Protein AF-S0KFC6-F1 (afdb_monomer_lite)

Sequence (60 aa):
MIGKVLTAKGMSMSVADVISAMVASMPNDPYAVQKACGSLGGAKTHSFIDISNGVVTRIR

Organism: NCBI:txid1121865

Secondary structure (DSSP, 8-state):
-HHHHS-STT-EEEHHHHHHHHHHT-TT-TTHHHHHHHHHHHHHHTTSEEEETTEEEE--

Radius of gyration: 10.56 Å; chains: 1; bounding box: 26×19×27 Å

pLDDT: mean 88.9, std 5.37, range [68.0, 93.62]

Foldseek 3Di:
DQCVQCVDAFDKDFLVVQLVVQLVVVVPDPCSSVVSVVVLVVCVVVVQWDADPRMIGGHD

Structure (mmCIF, N/CA/C/O backbone):
data_AF-S0KFC6-F1
#
_entry.id   AF-S0KFC6-F1
#
loop_
_atom_site.group_PDB
_atom_site.id
_atom_site.type_symbol
_atom_site.label_atom_id
_atom_site.label_alt_id
_atom_site.label_comp_id
_atom_site.label_asym_id
_atom_site.label_entity_id
_atom_site.label_seq_id
_atom_site.pdbx_PDB_ins_code
_atom_site.Cartn_x
_atom_site.Cartn_y
_atom_site.Cartn_z
_atom_site.occupancy
_atom_site.B_iso_or_equiv
_atom_site.auth_seq_id
_atom_site.auth_comp_id
_atom_site.auth_asym_id
_atom_site.auth_atom_id
_atom_site.pdbx_PDB_model_num
ATOM 1 N N . MET A 1 1 ? -0.279 6.878 -5.952 1.00 68.00 1 MET A N 1
ATOM 2 C CA . MET A 1 1 ? -0.540 7.441 -4.600 1.00 68.00 1 MET A CA 1
ATOM 3 C C . MET A 1 1 ? -1.566 6.577 -3.890 1.00 68.00 1 MET A C 1
ATOM 5 O O . MET A 1 1 ? -2.472 6.097 -4.561 1.00 68.00 1 MET A O 1
ATOM 9 N N . ILE A 1 2 ? -1.440 6.400 -2.570 1.00 74.00 2 ILE A N 1
ATOM 10 C CA . ILE A 1 2 ? -2.223 5.419 -1.798 1.00 74.00 2 ILE A CA 1
ATOM 11 C C . ILE A 1 2 ? -3.745 5.571 -1.981 1.00 74.00 2 ILE A C 1
ATOM 13 O O . ILE A 1 2 ? -4.437 4.573 -2.108 1.00 74.00 2 ILE A O 1
ATOM 17 N N . GLY A 1 3 ? -4.258 6.803 -2.113 1.00 71.56 3 GLY A N 1
ATOM 18 C CA . GLY A 1 3 ? -5.690 7.062 -2.320 1.00 71.56 3 GLY A CA 1
ATOM 19 C C . GLY A 1 3 ? -6.239 6.619 -3.683 1.00 71.56 3 GLY A C 1
ATOM 20 O O . GLY A 1 3 ? -7.444 6.447 -3.819 1.00 71.56 3 GLY A O 1
ATOM 21 N N . LYS A 1 4 ? -5.372 6.402 -4.685 1.00 77.38 4 LYS A N 1
ATOM 22 C CA . LYS A 1 4 ? -5.758 5.770 -5.961 1.00 77.38 4 LYS A CA 1
ATOM 23 C C . LYS A 1 4 ? -5.800 4.240 -5.872 1.00 77.38 4 LYS A C 1
ATOM 25 O O . LYS A 1 4 ? -6.447 3.624 -6.704 1.00 77.38 4 LYS A O 1
ATOM 30 N N . VAL A 1 5 ? -5.095 3.646 -4.904 1.00 81.75 5 VAL A N 1
ATOM 31 C CA . VAL A 1 5 ? -5.023 2.186 -4.711 1.00 81.75 5 VAL A CA 1
ATOM 32 C C . VAL A 1 5 ? -6.082 1.722 -3.716 1.00 81.75 5 VAL A C 1
ATOM 34 O O . VAL A 1 5 ? -6.827 0.792 -3.990 1.00 81.75 5 VAL A O 1
ATOM 37 N N . LEU A 1 6 ? -6.206 2.420 -2.590 1.00 84.50 6 LEU A N 1
ATOM 38 C CA . LEU A 1 6 ? -7.268 2.220 -1.617 1.00 84.50 6 LEU A CA 1
ATOM 39 C C . LEU A 1 6 ? -8.323 3.295 -1.852 1.00 84.50 6 LEU A C 1
ATOM 41 O O . LEU A 1 6 ? -8.204 4.403 -1.333 1.00 84.50 6 LEU A O 1
ATOM 45 N N . THR A 1 7 ? -9.332 3.006 -2.667 1.00 81.56 7 THR A N 1
ATOM 46 C CA . THR A 1 7 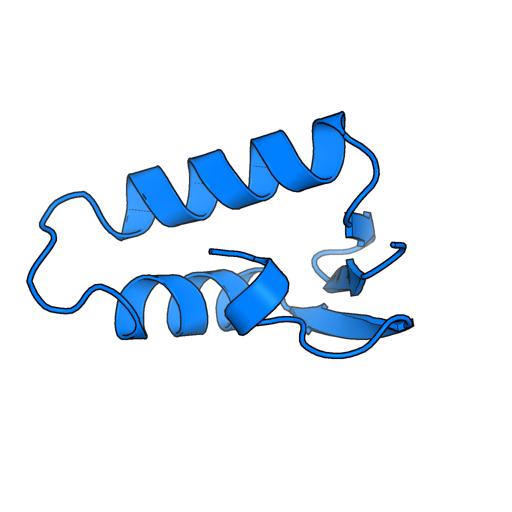? -10.336 3.995 -3.106 1.00 81.56 7 THR A CA 1
ATOM 47 C C . THR A 1 7 ? -11.460 4.211 -2.096 1.00 81.56 7 THR A C 1
ATOM 49 O O . THR A 1 7 ? -11.994 5.318 -2.017 1.00 81.56 7 THR A O 1
ATOM 52 N N . ALA A 1 8 ? -11.765 3.206 -1.273 1.00 81.12 8 ALA A N 1
ATOM 53 C CA . ALA A 1 8 ? -12.803 3.265 -0.248 1.00 81.12 8 ALA A CA 1
ATOM 54 C C . ALA A 1 8 ? -12.228 3.127 1.169 1.00 81.12 8 ALA A C 1
ATOM 56 O O . ALA A 1 8 ? -11.258 2.401 1.400 1.00 81.12 8 ALA A O 1
ATOM 57 N N . LYS A 1 9 ? -12.849 3.810 2.136 1.00 83.50 9 LYS A N 1
ATOM 58 C CA . LYS A 1 9 ? -12.551 3.627 3.562 1.00 83.50 9 LYS A CA 1
ATOM 59 C C . LYS A 1 9 ? -12.918 2.201 3.993 1.00 83.50 9 LYS A C 1
ATOM 61 O O . LYS A 1 9 ? -13.945 1.680 3.572 1.00 83.50 9 LYS A O 1
ATOM 66 N N . GLY A 1 10 ? -12.073 1.577 4.811 1.00 82.56 10 GLY A N 1
ATOM 67 C CA . GLY A 1 10 ? -12.206 0.177 5.230 1.00 82.56 10 GLY A CA 1
ATOM 68 C C . GLY A 1 10 ? -11.671 -0.841 4.218 1.00 82.56 10 GLY A C 1
ATOM 69 O O . GLY A 1 10 ? -11.548 -2.016 4.554 1.00 82.56 10 GLY A O 1
ATOM 70 N N . MET A 1 11 ? -11.298 -0.408 3.006 1.00 88.56 11 MET A N 1
ATOM 71 C CA . MET A 1 11 ? -10.654 -1.288 2.035 1.00 88.56 11 MET A CA 1
ATOM 72 C C . MET A 1 11 ? -9.323 -1.777 2.595 1.00 88.56 11 MET A C 1
ATOM 74 O O . MET A 1 11 ? -8.510 -0.982 3.077 1.00 88.56 11 MET A O 1
ATOM 78 N N . SER A 1 12 ? -9.137 -3.087 2.525 1.00 90.19 12 SER A N 1
ATOM 79 C CA . SER A 1 12 ? -7.963 -3.784 3.023 1.00 90.19 12 SER A CA 1
ATOM 80 C C . SER A 1 12 ? -7.312 -4.560 1.887 1.00 90.19 12 SER A C 1
ATOM 82 O O . SER A 1 12 ? -7.990 -5.155 1.052 1.00 90.19 12 SER A O 1
ATOM 84 N N . MET A 1 13 ? -5.989 -4.504 1.824 1.00 90.25 13 MET A N 1
ATOM 85 C CA . MET A 1 13 ? -5.199 -5.126 0.767 1.00 90.25 13 MET A CA 1
ATOM 86 C C . MET A 1 13 ? -3.825 -5.493 1.323 1.00 90.25 13 MET A C 1
ATOM 88 O O . MET A 1 13 ? -3.325 -4.813 2.220 1.00 90.25 13 MET A O 1
ATOM 92 N N . SER A 1 14 ? -3.202 -6.562 0.829 1.00 93.00 14 SER A N 1
ATOM 93 C CA . SER A 1 14 ? -1.863 -6.922 1.297 1.00 93.00 14 SER A CA 1
ATOM 94 C C . SER A 1 14 ? -0.856 -5.817 0.957 1.00 93.00 14 SER A C 1
ATOM 96 O O . SER A 1 14 ? -0.993 -5.111 -0.044 1.00 93.00 14 SER A O 1
ATOM 98 N N . VAL A 1 15 ? 0.185 -5.658 1.776 1.00 90.44 15 VAL A N 1
ATOM 99 C CA . VAL A 1 15 ? 1.268 -4.699 1.499 1.00 90.44 15 VAL A CA 1
ATOM 100 C C . VAL A 1 15 ? 1.889 -4.957 0.118 1.00 90.44 15 VAL A C 1
ATOM 102 O O . VAL A 1 15 ? 2.188 -4.005 -0.600 1.00 90.44 15 VAL A O 1
ATOM 105 N N . ALA A 1 16 ? 2.034 -6.227 -0.277 1.00 91.00 16 ALA A N 1
ATOM 106 C CA . ALA A 1 16 ? 2.592 -6.616 -1.570 1.00 91.00 16 ALA A CA 1
ATOM 107 C C . ALA A 1 16 ? 1.708 -6.173 -2.747 1.00 91.00 16 ALA A C 1
ATOM 109 O O . ALA A 1 16 ? 2.218 -5.610 -3.720 1.00 91.00 16 ALA A O 1
ATOM 110 N N . ASP A 1 17 ? 0.393 -6.357 -2.638 1.00 91.75 17 ASP A N 1
ATOM 111 C CA . ASP A 1 17 ? -0.562 -5.944 -3.670 1.00 91.75 17 ASP A CA 1
ATOM 112 C C . ASP A 1 17 ? -0.657 -4.421 -3.756 1.00 91.75 17 ASP A C 1
ATOM 114 O O . ASP A 1 17 ? -0.666 -3.864 -4.853 1.00 91.75 17 ASP A O 1
ATOM 118 N N . VAL A 1 18 ? -0.642 -3.724 -2.611 1.00 91.44 18 VAL A N 1
ATOM 119 C CA . VAL A 1 18 ? -0.627 -2.256 -2.586 1.00 91.44 18 VAL A CA 1
ATOM 120 C C . VAL A 1 18 ? 0.624 -1.734 -3.283 1.00 91.44 18 VAL A C 1
ATOM 122 O O . VAL A 1 18 ? 0.515 -0.879 -4.159 1.00 91.44 18 VAL A O 1
ATOM 125 N N . ILE A 1 19 ? 1.806 -2.253 -2.943 1.00 90.88 19 ILE A N 1
ATOM 126 C CA . ILE A 1 19 ? 3.060 -1.844 -3.590 1.00 90.88 19 ILE A CA 1
ATOM 127 C C . ILE A 1 19 ? 3.006 -2.144 -5.091 1.00 90.88 19 ILE A C 1
ATOM 129 O O . ILE A 1 19 ? 3.327 -1.264 -5.888 1.00 90.88 19 ILE A O 1
ATOM 133 N N . SER A 1 20 ? 2.535 -3.327 -5.486 1.00 91.81 20 SER A N 1
ATOM 134 C CA . SER A 1 20 ? 2.415 -3.713 -6.897 1.00 91.81 20 SER A CA 1
ATOM 135 C C . SER A 1 20 ? 1.470 -2.787 -7.667 1.00 91.81 20 SER A C 1
ATOM 137 O O . SER A 1 20 ? 1.833 -2.286 -8.730 1.00 91.81 20 SER A O 1
ATOM 139 N N . ALA A 1 21 ? 0.303 -2.461 -7.106 1.00 90.50 21 ALA A N 1
ATOM 140 C CA . ALA A 1 21 ? -0.649 -1.522 -7.699 1.00 90.50 21 ALA A CA 1
ATOM 141 C C . ALA A 1 21 ? -0.086 -0.091 -7.780 1.00 90.50 21 ALA A C 1
ATOM 143 O O . AL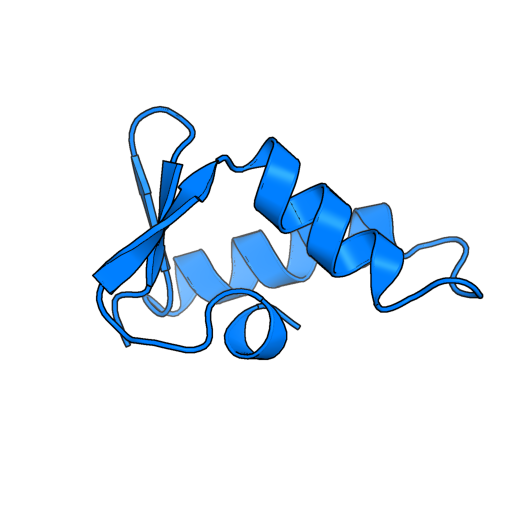A A 1 21 ? -0.321 0.632 -8.752 1.00 90.50 21 ALA A O 1
ATOM 144 N N . MET A 1 22 ? 0.695 0.332 -6.781 1.00 90.38 22 MET A N 1
ATOM 145 C CA . MET A 1 22 ? 1.362 1.634 -6.800 1.00 90.38 22 MET A CA 1
ATOM 146 C C . MET A 1 22 ? 2.446 1.706 -7.874 1.00 90.38 22 MET A C 1
ATOM 148 O O . MET A 1 22 ? 2.499 2.704 -8.594 1.00 90.38 22 MET A O 1
ATOM 152 N N . VAL A 1 23 ? 3.263 0.663 -8.014 1.00 91.50 23 VAL A N 1
ATOM 153 C CA . VAL A 1 23 ? 4.308 0.576 -9.043 1.00 91.50 23 VAL A CA 1
ATOM 154 C C . VAL A 1 23 ? 3.691 0.514 -10.438 1.00 91.50 23 VAL A C 1
ATOM 156 O O . VAL A 1 23 ? 4.103 1.267 -11.315 1.00 91.50 23 VAL A O 1
ATOM 159 N N . ALA A 1 24 ? 2.634 -0.281 -10.623 1.00 90.81 24 ALA A N 1
ATOM 160 C CA . ALA A 1 24 ? 1.893 -0.354 -11.882 1.00 90.81 24 ALA A CA 1
ATOM 161 C C . ALA A 1 24 ? 1.293 1.003 -12.296 1.00 90.81 24 ALA A C 1
ATOM 163 O O . ALA A 1 24 ? 1.169 1.291 -13.484 1.00 90.81 24 ALA A O 1
ATOM 164 N N . SER A 1 25 ? 0.970 1.874 -11.331 1.00 88.31 25 SER A N 1
ATOM 165 C CA . SER A 1 25 ? 0.507 3.242 -11.608 1.00 88.31 25 SER A CA 1
ATOM 166 C C . SER A 1 25 ? 1.618 4.215 -12.044 1.00 88.31 25 SER A C 1
ATOM 168 O O . SER A 1 25 ? 1.317 5.359 -12.389 1.00 88.31 25 SER A O 1
ATOM 170 N N . MET A 1 26 ? 2.887 3.788 -12.017 1.00 88.06 26 MET A N 1
ATOM 171 C CA . MET A 1 26 ? 4.080 4.582 -12.343 1.00 88.06 26 MET A CA 1
ATOM 172 C C . MET A 1 26 ? 5.018 3.826 -13.312 1.00 88.06 26 MET A C 1
ATOM 174 O O . MET A 1 26 ? 6.190 3.624 -12.997 1.00 88.06 26 MET A O 1
ATOM 178 N N . PRO A 1 27 ? 4.545 3.413 -14.503 1.00 87.25 27 PRO A N 1
ATOM 179 C CA . PRO A 1 27 ? 5.283 2.494 -15.378 1.00 87.25 27 PRO A CA 1
ATOM 180 C C . PRO A 1 27 ? 6.614 3.047 -15.911 1.00 87.25 27 PRO A C 1
ATOM 182 O O . PRO A 1 27 ? 7.506 2.277 -16.243 1.00 87.25 27 PRO A O 1
ATOM 185 N N . ASN A 1 28 ? 6.765 4.373 -15.972 1.00 92.31 28 ASN A N 1
ATOM 186 C CA . ASN A 1 28 ? 7.957 5.039 -16.510 1.00 92.31 28 ASN A CA 1
ATOM 187 C C . ASN A 1 28 ? 8.880 5.602 -15.416 1.00 92.31 28 ASN A C 1
ATOM 189 O O . ASN A 1 28 ? 9.795 6.366 -15.719 1.00 92.31 28 ASN A O 1
ATOM 193 N N . ASP A 1 29 ? 8.615 5.294 -14.144 1.00 90.06 29 ASP A N 1
ATOM 194 C CA . ASP A 1 29 ? 9.381 5.830 -13.022 1.00 90.06 29 ASP A CA 1
ATOM 195 C C . ASP A 1 29 ? 10.380 4.781 -12.502 1.00 90.06 29 ASP A C 1
ATOM 197 O O . ASP A 1 29 ? 9.964 3.802 -11.874 1.00 90.06 29 ASP A O 1
ATOM 201 N N . PRO A 1 30 ? 11.699 4.968 -12.698 1.00 92.25 30 PRO A N 1
ATOM 202 C CA . PRO A 1 30 ? 12.703 4.024 -12.201 1.00 92.25 30 PRO A CA 1
ATOM 203 C C . PRO A 1 30 ? 12.731 3.942 -10.665 1.00 92.25 30 PRO A C 1
ATOM 205 O O . PRO A 1 30 ? 13.245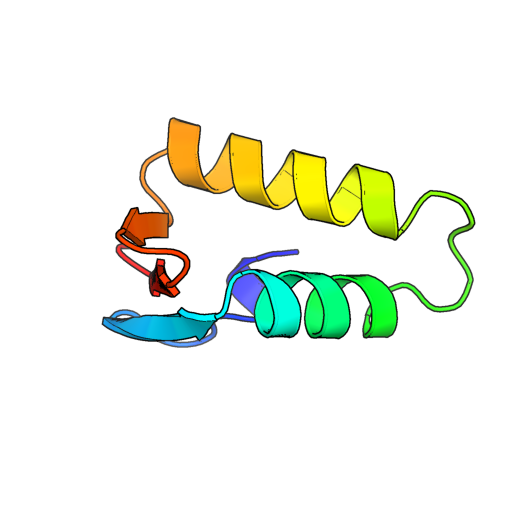 2.974 -10.108 1.00 92.25 30 PRO A O 1
ATOM 208 N N . TYR A 1 31 ? 12.141 4.919 -9.969 1.00 93.19 31 TYR A N 1
ATOM 209 C CA . TYR A 1 31 ? 12.024 4.962 -8.512 1.00 93.19 31 TYR A CA 1
ATOM 210 C C . TYR A 1 31 ? 10.607 4.626 -8.020 1.00 93.19 31 TYR A C 1
ATOM 212 O O . TYR A 1 31 ? 10.281 4.901 -6.861 1.00 93.19 31 TYR A O 1
ATOM 220 N N . ALA A 1 32 ? 9.757 4.018 -8.861 1.00 91.50 32 ALA A N 1
ATOM 221 C CA . ALA A 1 32 ? 8.370 3.678 -8.530 1.00 91.50 32 ALA A CA 1
ATOM 222 C C . ALA A 1 32 ? 8.244 2.894 -7.213 1.00 91.50 32 ALA A C 1
ATOM 224 O O . ALA A 1 32 ? 7.399 3.217 -6.379 1.00 91.50 32 ALA A O 1
ATOM 225 N N . VAL A 1 33 ? 9.124 1.912 -6.987 1.00 91.19 33 VAL A N 1
ATOM 226 C CA . VAL A 1 33 ? 9.143 1.101 -5.755 1.00 91.19 33 VAL A CA 1
ATOM 227 C C . VAL A 1 33 ? 9.457 1.967 -4.534 1.00 91.19 33 VAL A C 1
ATOM 229 O O . VAL A 1 33 ? 8.745 1.927 -3.533 1.00 91.19 33 VAL A O 1
ATOM 232 N N . GLN A 1 34 ? 10.487 2.808 -4.625 1.00 92.62 34 GLN A N 1
ATOM 233 C CA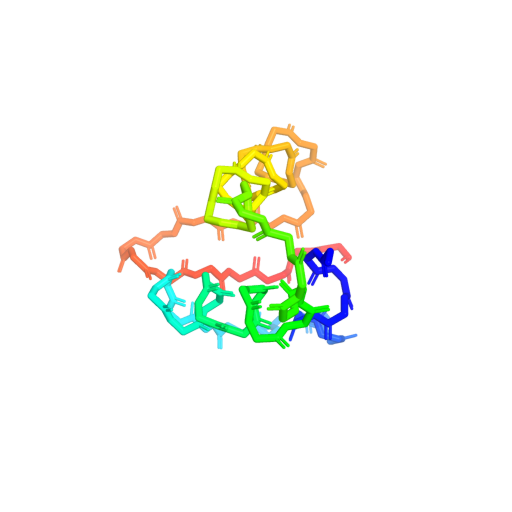 . GLN A 1 34 ? 10.896 3.70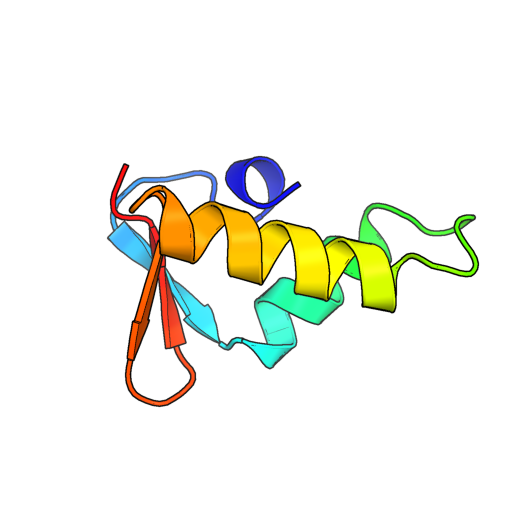0 -3.539 1.00 92.62 34 GLN A CA 1
ATOM 234 C C . GLN A 1 34 ? 9.799 4.716 -3.200 1.00 92.62 34 GLN A C 1
ATOM 236 O O . GLN A 1 34 ? 9.496 4.940 -2.027 1.00 92.62 34 GLN A O 1
ATOM 241 N N . LYS A 1 35 ? 9.145 5.282 -4.219 1.00 91.12 35 LYS A N 1
ATOM 242 C CA . LYS A 1 35 ? 8.012 6.201 -4.053 1.00 91.12 35 LYS A CA 1
ATOM 243 C C . LYS A 1 35 ? 6.768 5.504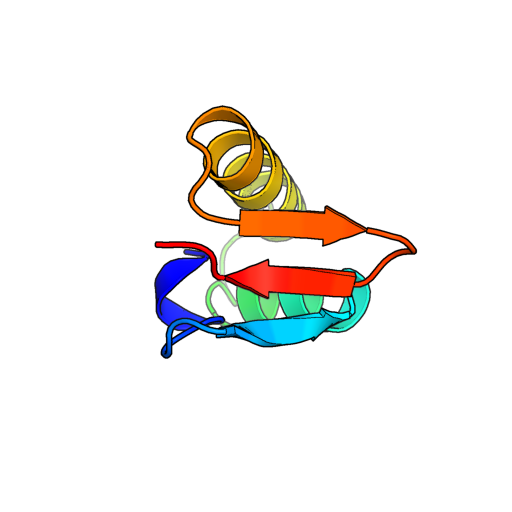 -3.506 1.00 91.12 35 LYS A C 1
ATOM 245 O O . LYS A 1 35 ? 6.046 6.112 -2.713 1.00 91.12 35 LYS A O 1
ATOM 250 N N . ALA A 1 36 ? 6.522 4.249 -3.888 1.00 91.19 36 ALA A N 1
ATOM 251 C CA . ALA A 1 36 ? 5.448 3.434 -3.330 1.00 91.19 36 ALA A CA 1
ATOM 252 C C . ALA A 1 36 ? 5.662 3.215 -1.828 1.00 91.19 36 ALA A C 1
ATOM 254 O O . ALA A 1 36 ? 4.794 3.581 -1.034 1.00 91.19 36 ALA A O 1
ATOM 255 N N . CYS A 1 37 ? 6.850 2.749 -1.433 1.00 91.12 37 CYS A N 1
ATOM 256 C CA . CYS A 1 37 ? 7.228 2.582 -0.030 1.00 91.12 37 CYS A CA 1
ATOM 257 C C . CYS A 1 37 ? 7.155 3.904 0.752 1.00 91.12 37 CYS A C 1
ATOM 259 O O . CYS A 1 37 ? 6.593 3.942 1.845 1.00 91.12 37 CYS A O 1
ATOM 261 N N . GLY A 1 38 ? 7.653 5.004 0.177 1.00 92.00 38 GLY A N 1
ATOM 262 C CA . GLY A 1 38 ? 7.595 6.332 0.793 1.00 92.00 38 GLY A CA 1
ATOM 263 C C . GLY A 1 38 ? 6.164 6.837 1.002 1.00 92.00 38 GLY A C 1
ATOM 264 O O . GLY A 1 38 ? 5.830 7.314 2.085 1.00 92.00 38 GLY A O 1
ATOM 265 N N . SER A 1 39 ? 5.284 6.676 0.007 1.00 90.56 39 SER A N 1
ATOM 266 C CA . SER A 1 39 ? 3.856 6.998 0.157 1.00 90.56 39 SER A CA 1
ATOM 267 C C . SER A 1 39 ? 3.181 6.152 1.230 1.00 90.56 39 SER A C 1
ATOM 269 O O . SER A 1 39 ? 2.323 6.658 1.947 1.00 90.56 39 SER A O 1
ATOM 271 N N . LEU A 1 40 ? 3.537 4.874 1.326 1.00 91.00 40 LEU A N 1
ATOM 272 C CA . LEU A 1 40 ? 2.968 3.945 2.294 1.00 91.00 40 LEU A CA 1
ATOM 273 C C . LEU A 1 40 ? 3.398 4.329 3.722 1.00 91.00 40 LEU A C 1
ATOM 275 O O . LEU A 1 40 ? 2.558 4.440 4.613 1.00 91.00 40 LEU A O 1
ATOM 279 N N . GLY A 1 41 ? 4.675 4.673 3.913 1.00 91.31 41 GLY A N 1
ATOM 280 C CA . GLY A 1 41 ? 5.183 5.241 5.164 1.00 91.31 41 GLY A CA 1
ATOM 281 C C . GLY A 1 41 ? 4.494 6.557 5.538 1.00 91.31 41 GLY A C 1
ATOM 282 O O . GLY A 1 41 ? 3.980 6.684 6.646 1.00 91.31 41 GLY A O 1
ATOM 283 N N . GLY A 1 42 ? 4.400 7.507 4.603 1.00 92.19 42 GLY A N 1
ATOM 284 C CA . GLY A 1 42 ? 3.722 8.786 4.841 1.00 92.19 42 GLY A CA 1
ATOM 285 C C . GLY A 1 42 ? 2.239 8.616 5.186 1.00 92.19 42 GLY A C 1
ATOM 286 O O . GLY A 1 42 ? 1.741 9.227 6.131 1.00 92.19 42 GLY A O 1
ATOM 287 N N . ALA A 1 43 ? 1.534 7.737 4.474 1.00 91.19 43 ALA A N 1
ATOM 288 C CA . ALA A 1 43 ? 0.127 7.456 4.731 1.00 91.19 43 ALA A CA 1
ATOM 289 C C . ALA A 1 43 ? -0.101 6.825 6.113 1.00 91.19 43 ALA A C 1
ATOM 291 O O . ALA A 1 43 ? -1.080 7.168 6.778 1.00 91.19 43 ALA A O 1
ATOM 292 N N . LYS A 1 44 ? 0.808 5.955 6.569 1.00 92.31 44 LYS A N 1
ATOM 293 C CA . LYS A 1 44 ? 0.780 5.416 7.934 1.00 92.31 44 LYS A CA 1
ATOM 294 C C . LYS A 1 44 ? 1.017 6.523 8.966 1.00 92.31 44 LYS A C 1
ATOM 296 O O . LYS A 1 44 ? 0.220 6.672 9.886 1.00 92.31 44 LYS A O 1
ATOM 301 N N . THR A 1 45 ? 2.060 7.338 8.787 1.00 93.56 45 THR A N 1
ATOM 302 C CA . THR A 1 45 ? 2.402 8.448 9.700 1.00 93.56 45 THR A CA 1
ATOM 303 C C . THR A 1 45 ? 1.240 9.423 9.882 1.00 93.56 45 THR A C 1
ATOM 305 O O . THR A 1 45 ? 0.968 9.869 10.992 1.00 93.56 45 THR A O 1
ATOM 308 N N . HIS A 1 46 ? 0.504 9.716 8.809 1.00 90.38 46 HIS A N 1
ATOM 309 C CA . HIS A 1 46 ? -0.651 10.615 8.847 1.00 90.38 46 HIS A CA 1
ATOM 310 C C . HIS A 1 46 ? -1.989 9.915 9.149 1.00 90.38 46 HIS A C 1
ATOM 312 O O . HIS A 1 46 ? -3.045 10.537 9.010 1.00 90.38 46 HIS A O 1
ATOM 318 N N . SER A 1 47 ? -1.967 8.642 9.570 1.00 90.69 47 SER A N 1
ATOM 319 C CA . SER A 1 47 ? -3.164 7.855 9.912 1.00 90.69 47 SER A CA 1
ATOM 320 C C . SER A 1 47 ? -4.205 7.785 8.780 1.00 90.69 47 SER A C 1
ATOM 322 O O . SER A 1 47 ? -5.412 7.757 9.019 1.00 90.69 47 SER A O 1
ATOM 324 N N . PHE A 1 48 ? -3.749 7.781 7.525 1.00 90.25 48 PHE A N 1
ATOM 325 C CA . PHE A 1 48 ? -4.589 7.484 6.358 1.00 90.25 48 PHE A CA 1
ATOM 326 C C . PHE A 1 48 ? -4.789 5.984 6.175 1.00 90.25 48 PHE A C 1
ATOM 328 O O . PHE A 1 48 ? -5.852 5.548 5.725 1.00 90.25 48 PHE A O 1
ATOM 335 N N . ILE A 1 49 ? -3.765 5.207 6.525 1.00 93.56 49 ILE A N 1
ATOM 336 C CA . ILE A 1 49 ? -3.781 3.749 6.497 1.00 93.56 49 ILE A CA 1
ATOM 337 C C . ILE A 1 49 ? -3.292 3.185 7.824 1.00 93.56 49 ILE A C 1
ATOM 339 O O . ILE A 1 49 ? -2.439 3.783 8.479 1.00 93.56 49 ILE A O 1
ATOM 343 N N . ASP A 1 50 ? -3.816 2.021 8.179 1.00 93.62 50 ASP A N 1
ATOM 344 C CA . ASP A 1 50 ? -3.250 1.155 9.200 1.00 93.62 50 ASP A CA 1
ATOM 345 C C . ASP A 1 50 ? -2.527 -0.005 8.519 1.00 93.62 50 ASP A C 1
ATOM 347 O O . ASP A 1 50 ? -2.915 -0.422 7.425 1.00 93.62 50 ASP A O 1
ATOM 351 N N . ILE A 1 51 ? -1.469 -0.509 9.150 1.00 92.00 51 ILE A N 1
ATOM 352 C CA . ILE A 1 51 ? -0.749 -1.687 8.669 1.00 92.00 51 ILE A CA 1
ATOM 353 C C . ILE A 1 51 ? -0.650 -2.675 9.815 1.00 92.00 51 ILE A C 1
ATOM 355 O O . ILE A 1 51 ? 0.150 -2.483 10.732 1.00 92.00 51 ILE A O 1
ATOM 359 N N . SER A 1 52 ? -1.410 -3.755 9.698 1.00 92.19 52 SER A N 1
ATOM 360 C CA . SER A 1 52 ? -1.505 -4.810 10.699 1.00 92.19 52 SER A CA 1
ATOM 361 C C . SER A 1 52 ? -1.329 -6.161 10.013 1.00 92.19 52 SER A C 1
ATOM 363 O O . SER A 1 52 ? -1.996 -6.445 9.023 1.00 92.19 52 SER A O 1
ATOM 365 N N . ASN A 1 53 ? -0.396 -6.986 10.498 1.00 90.38 53 ASN A N 1
ATOM 366 C CA . ASN A 1 53 ? -0.103 -8.321 9.948 1.00 90.38 53 ASN A CA 1
ATOM 367 C C . ASN A 1 53 ? 0.093 -8.363 8.417 1.00 90.38 53 ASN A C 1
ATOM 369 O O . ASN A 1 53 ? -0.378 -9.273 7.742 1.00 90.38 53 ASN A O 1
ATOM 373 N N . GLY A 1 54 ? 0.777 -7.364 7.849 1.00 87.81 54 GLY A N 1
ATOM 374 C CA . GLY A 1 54 ? 1.036 -7.304 6.404 1.00 87.81 54 GLY A CA 1
ATOM 375 C C . GLY A 1 54 ? -0.177 -6.913 5.552 1.00 87.81 54 GLY A C 1
ATOM 376 O O . GLY A 1 54 ? -0.091 -6.949 4.324 1.00 87.81 54 GLY A O 1
ATOM 377 N N . VAL A 1 55 ? -1.278 -6.496 6.178 1.00 92.00 55 VAL A N 1
ATOM 378 C CA . VAL A 1 55 ? -2.466 -5.950 5.517 1.00 92.00 55 VAL A CA 1
ATOM 379 C C . VAL A 1 55 ? -2.521 -4.449 5.751 1.00 92.00 55 VAL A C 1
ATOM 381 O O . VAL A 1 55 ? -2.422 -3.974 6.882 1.00 92.00 55 VAL A O 1
ATOM 384 N N . VAL A 1 56 ? -2.688 -3.702 4.668 1.00 92.75 56 VAL A N 1
ATOM 385 C CA . VAL A 1 56 ? -2.935 -2.266 4.678 1.00 92.75 56 VAL A CA 1
ATOM 386 C C . VAL A 1 56 ? -4.436 -2.031 4.673 1.00 92.75 56 VAL A C 1
ATOM 388 O O . VAL A 1 56 ? -5.112 -2.494 3.761 1.00 92.75 56 VAL A O 1
ATOM 391 N N . THR A 1 57 ? -4.946 -1.269 5.637 1.00 92.31 57 THR A N 1
ATOM 392 C CA . THR A 1 57 ? -6.366 -0.898 5.719 1.00 92.31 57 THR A CA 1
ATOM 393 C C . THR A 1 57 ? -6.522 0.610 5.638 1.00 92.31 57 THR A C 1
ATOM 395 O O . THR A 1 57 ? -5.868 1.340 6.377 1.00 92.31 57 THR A O 1
ATOM 398 N N . ARG A 1 58 ? -7.406 1.112 4.773 1.00 90.38 58 ARG A N 1
ATOM 399 C CA . ARG A 1 58 ? -7.683 2.553 4.691 1.00 90.38 58 ARG A CA 1
ATOM 400 C C . ARG A 1 58 ? -8.551 3.020 5.857 1.00 90.38 58 ARG A C 1
ATOM 402 O O . ARG A 1 58 ? -9.695 2.590 5.988 1.00 90.38 58 ARG A O 1
ATOM 409 N N . ILE A 1 59 ? -8.036 3.955 6.652 1.00 90.31 59 ILE A N 1
ATOM 410 C CA . ILE A 1 59 ? -8.718 4.499 7.839 1.00 90.31 59 ILE A CA 1
ATOM 411 C C . ILE A 1 59 ? -9.453 5.816 7.538 1.00 90.31 59 ILE A C 1
ATOM 413 O O . ILE A 1 59 ? -10.445 6.137 8.202 1.00 90.31 59 ILE A O 1
ATOM 417 N N . ARG A 1 60 ? -8.988 6.580 6.541 1.00 82.62 60 ARG A N 1
ATOM 418 C CA . ARG A 1 60 ? -9.445 7.949 6.256 1.00 82.62 60 ARG A CA 1
ATOM 419 C C . ARG A 1 60 ? -9.884 8.155 4.814 1.00 82.62 60 ARG A C 1
ATOM 421 O O . ARG A 1 60 ? -9.197 7.663 3.893 1.00 82.62 60 ARG A O 1
#